Protein AF-A0A847F5Y8-F1 (afdb_monomer_lite)

pLDDT: mean 86.64, std 14.69, range [31.72, 96.12]

Sequence (113 aa):
MSTSSFIGTRRLPRYLLEEQERIAESARAFGLDFFDTIFEMVPYYQMSEIAAYEGFPIRYPHYRFGMEYERFRKSDEYGLSRIYELVINNNPGVAYLLEGNSLVDQKLVMAHV

Structure (mmCIF, N/CA/C/O backbone):
data_AF-A0A847F5Y8-F1
#
_entry.id   AF-A0A847F5Y8-F1
#
loop_
_atom_site.group_PDB
_atom_site.id
_atom_site.type_symbol
_atom_site.label_atom_id
_atom_site.label_alt_id
_atom_site.label_comp_id
_atom_site.label_asym_id
_atom_site.label_entity_id
_atom_site.label_seq_id
_atom_site.pdbx_PDB_ins_code
_atom_site.Cartn_x
_atom_site.Cartn_y
_atom_site.Cartn_z
_atom_site.occupancy
_atom_site.B_iso_or_equiv
_atom_site.auth_seq_id
_atom_site.auth_comp_id
_atom_site.auth_asym_id
_atom_site.auth_atom_id
_atom_site.pdbx_PDB_model_num
ATOM 1 N N . MET A 1 1 ? -28.246 -19.322 -8.632 1.00 36.53 1 MET A N 1
ATOM 2 C CA . MET A 1 1 ? -27.219 -19.975 -9.470 1.00 36.53 1 MET A CA 1
ATOM 3 C C . MET A 1 1 ? -26.291 -18.885 -9.988 1.00 36.53 1 MET A C 1
ATOM 5 O O . MET A 1 1 ? -26.768 -18.001 -10.678 1.00 36.53 1 MET A O 1
ATOM 9 N N . SER A 1 2 ? -25.022 -18.954 -9.568 1.00 36.47 2 SER A N 1
ATOM 10 C CA . SER A 1 2 ? -23.845 -18.176 -9.996 1.00 36.47 2 SER A CA 1
ATOM 11 C C . SER A 1 2 ? -23.901 -16.640 -9.896 1.00 36.47 2 SER A C 1
ATOM 13 O O . SER A 1 2 ? -24.158 -15.938 -10.868 1.00 36.47 2 SER A O 1
ATOM 15 N N . THR A 1 3 ? -23.584 -16.109 -8.710 1.00 33.66 3 THR A N 1
ATOM 16 C CA . THR A 1 3 ? -22.953 -14.788 -8.588 1.00 33.66 3 THR A CA 1
ATOM 17 C C . THR A 1 3 ? -21.492 -14.928 -9.010 1.00 33.66 3 THR A C 1
ATOM 19 O O . THR A 1 3 ? -20.733 -15.697 -8.424 1.00 33.66 3 THR A O 1
ATOM 22 N N . SER A 1 4 ? -21.134 -14.225 -10.080 1.00 31.72 4 SER A N 1
ATOM 23 C CA . SER A 1 4 ? -19.819 -14.250 -10.714 1.00 31.72 4 SER A CA 1
ATOM 24 C C . SER A 1 4 ? -18.719 -13.859 -9.718 1.00 31.72 4 SER A C 1
ATOM 26 O O . SER A 1 4 ? -18.598 -12.699 -9.329 1.00 31.72 4 SER A O 1
ATOM 28 N N . SER A 1 5 ? -17.933 -14.840 -9.279 1.00 39.72 5 SER A N 1
ATOM 29 C CA . SER A 1 5 ? -16.734 -14.665 -8.462 1.00 39.72 5 SER A CA 1
ATOM 30 C C . SER A 1 5 ? -15.563 -14.272 -9.368 1.00 39.72 5 SER A C 1
ATOM 32 O O . SER A 1 5 ? -14.856 -15.138 -9.880 1.00 39.72 5 SER A O 1
ATOM 34 N N . PHE A 1 6 ? -15.385 -12.973 -9.595 1.00 41.34 6 PHE A N 1
ATOM 35 C CA . PHE A 1 6 ? -14.256 -12.404 -10.345 1.00 41.34 6 PHE A CA 1
ATOM 36 C C . PHE A 1 6 ? -13.505 -11.353 -9.508 1.00 41.34 6 PHE A C 1
ATOM 38 O O . PHE A 1 6 ? -13.150 -10.286 -9.991 1.00 41.34 6 PHE A O 1
ATOM 45 N N . ILE A 1 7 ? -13.264 -11.666 -8.234 1.00 50.25 7 ILE A N 1
ATOM 46 C CA . ILE A 1 7 ? -12.264 -10.987 -7.402 1.00 50.25 7 ILE A CA 1
ATOM 47 C C . ILE A 1 7 ? -11.219 -12.050 -7.061 1.00 50.25 7 ILE A C 1
ATOM 49 O O . ILE A 1 7 ? -11.565 -13.156 -6.635 1.00 50.25 7 ILE A O 1
ATOM 53 N N . GLY A 1 8 ? -9.968 -11.769 -7.416 1.00 43.56 8 GLY A N 1
ATOM 54 C CA . GLY A 1 8 ? -8.887 -12.736 -7.542 1.00 43.56 8 GLY A CA 1
ATOM 55 C C . GLY A 1 8 ? -8.632 -13.550 -6.275 1.00 43.56 8 GLY A C 1
ATOM 56 O O . GLY A 1 8 ? -8.689 -13.079 -5.148 1.00 43.56 8 GLY A O 1
ATOM 57 N N . THR A 1 9 ? -8.286 -14.814 -6.472 1.00 47.19 9 THR A N 1
ATOM 58 C CA . THR A 1 9 ? -8.041 -15.844 -5.453 1.00 47.19 9 THR A CA 1
ATOM 59 C C . THR A 1 9 ? -6.787 -15.626 -4.588 1.00 47.19 9 THR A C 1
ATOM 61 O O . THR A 1 9 ? -6.337 -16.567 -3.930 1.00 47.19 9 THR A O 1
ATOM 64 N N . ARG A 1 10 ? -6.201 -14.423 -4.543 1.00 55.50 10 ARG A N 1
ATOM 65 C CA . ARG A 1 10 ? -5.037 -14.126 -3.692 1.00 55.50 10 ARG A CA 1
ATOM 66 C C . ARG A 1 10 ? -5.495 -13.610 -2.336 1.00 55.50 10 ARG A C 1
ATOM 68 O O . ARG A 1 10 ? -5.452 -12.422 -2.043 1.00 55.50 10 ARG A O 1
ATOM 75 N N . ARG A 1 11 ? -5.941 -14.549 -1.499 1.00 69.94 11 ARG A N 1
ATOM 76 C CA . ARG A 1 11 ? -6.223 -14.274 -0.086 1.00 69.94 11 ARG A CA 1
ATOM 77 C C . ARG A 1 11 ? -4.952 -13.765 0.595 1.00 69.94 11 ARG A C 1
ATOM 79 O O . ARG A 1 11 ? -3.883 -14.344 0.396 1.00 69.94 11 ARG A O 1
ATOM 86 N N . LEU A 1 12 ? -5.093 -12.722 1.414 1.00 83.69 12 LEU A N 1
ATOM 87 C CA . LEU A 1 12 ? -4.065 -12.288 2.359 1.00 83.69 12 LEU A CA 1
ATOM 88 C C . LEU A 1 12 ? -3.450 -13.500 3.075 1.00 83.69 12 LEU A C 1
ATOM 90 O O . LEU A 1 12 ? -4.185 -14.384 3.534 1.00 83.69 12 LEU A O 1
ATOM 94 N N . PRO A 1 13 ? -2.117 -13.545 3.216 1.00 89.12 13 PRO A N 1
ATOM 95 C CA . PRO A 1 13 ? -1.469 -14.472 4.121 1.00 89.12 13 PRO A CA 1
ATOM 96 C C . PRO A 1 13 ? -2.090 -14.402 5.517 1.00 89.12 13 PRO A C 1
ATOM 98 O O . PRO A 1 13 ? -2.432 -13.326 6.003 1.00 89.12 13 PRO A O 1
ATOM 101 N N . ARG A 1 14 ? -2.179 -15.552 6.193 1.00 88.81 14 ARG A N 1
ATOM 102 C CA . ARG A 1 14 ? -2.823 -15.659 7.511 1.00 88.81 14 ARG A CA 1
ATOM 103 C C . ARG A 1 14 ? -2.297 -14.644 8.528 1.00 88.81 14 ARG A C 1
ATOM 105 O O . ARG A 1 14 ? -3.086 -14.063 9.257 1.00 88.81 14 ARG A O 1
ATOM 112 N N . TYR A 1 15 ? -0.988 -14.402 8.542 1.00 90.12 15 TYR A N 1
ATOM 113 C CA . TYR A 1 15 ? -0.393 -13.445 9.472 1.00 90.12 15 TYR A CA 1
ATOM 114 C C . TYR A 1 15 ? -0.870 -12.003 9.229 1.00 90.12 15 TYR A C 1
ATOM 116 O O . TYR A 1 15 ? -0.980 -11.249 10.183 1.00 90.12 15 TYR A O 1
ATOM 124 N N . LEU A 1 16 ? -1.194 -11.613 7.988 1.00 92.25 16 LEU A N 1
ATOM 125 C CA . LEU A 1 16 ? -1.769 -10.293 7.708 1.00 92.25 16 LEU A CA 1
ATOM 126 C C . LEU A 1 16 ? -3.258 -10.237 8.040 1.00 92.25 16 LEU A C 1
ATOM 128 O O . LEU A 1 16 ? -3.720 -9.193 8.473 1.00 92.25 16 LEU A O 1
ATOM 132 N N . LEU A 1 17 ? -3.999 -11.341 7.902 1.00 91.44 17 LEU A N 1
ATOM 133 C CA . LEU A 1 17 ? -5.393 -11.403 8.365 1.00 91.44 17 LEU A CA 1
ATOM 134 C C . LEU A 1 17 ? -5.486 -11.163 9.877 1.00 91.44 17 LEU A C 1
ATOM 136 O O . LEU A 1 17 ? -6.306 -10.372 10.329 1.00 91.44 17 LEU A O 1
ATOM 140 N N . GLU A 1 18 ? -4.600 -11.792 10.648 1.00 92.94 18 GLU A N 1
ATOM 141 C CA . GLU A 1 18 ? -4.530 -11.592 12.101 1.00 92.94 18 GLU A CA 1
ATOM 142 C C . GLU A 1 18 ? -4.194 -10.131 12.455 1.00 92.94 18 GLU A C 1
ATOM 144 O O . GLU A 1 18 ? -4.751 -9.567 13.396 1.00 92.94 18 GLU A O 1
ATOM 149 N N . GLU A 1 19 ? -3.322 -9.478 11.682 1.00 94.06 19 GLU A N 1
ATOM 150 C CA . GLU A 1 19 ? -3.018 -8.056 11.871 1.00 94.06 19 GLU A CA 1
ATOM 151 C C . GLU A 1 19 ? -4.162 -7.135 11.414 1.00 94.06 19 GLU A C 1
ATOM 153 O O . GLU A 1 19 ? -4.420 -6.134 12.081 1.00 94.06 19 GLU A O 1
ATOM 158 N N . GLN A 1 20 ? -4.902 -7.488 10.358 1.00 93.19 20 GLN A N 1
ATOM 159 C CA . GLN A 1 20 ? -6.111 -6.776 9.927 1.00 93.19 20 GLN A CA 1
ATOM 160 C C . GLN A 1 20 ? -7.143 -6.722 11.055 1.00 93.19 20 GLN A C 1
ATOM 162 O O . GLN A 1 20 ? -7.667 -5.654 11.371 1.00 93.19 20 GLN A O 1
ATOM 167 N N . GLU A 1 21 ? -7.413 -7.867 11.683 1.00 93.12 21 GLU A N 1
ATOM 168 C CA . GLU A 1 21 ? -8.361 -7.969 12.793 1.00 93.12 21 GLU A CA 1
ATOM 169 C C . GLU A 1 21 ? -7.913 -7.124 13.991 1.00 93.12 21 GLU A C 1
ATOM 171 O O . GLU A 1 21 ? -8.720 -6.378 14.547 1.00 93.12 21 GLU A O 1
ATOM 176 N N . ARG A 1 22 ? -6.620 -7.167 14.342 1.00 95.12 22 ARG A N 1
ATOM 177 C CA . ARG A 1 22 ? -6.041 -6.363 15.435 1.00 95.12 22 ARG A CA 1
ATOM 178 C C . ARG A 1 22 ? -6.137 -4.860 15.188 1.00 95.12 22 ARG A C 1
ATOM 180 O O . ARG A 1 22 ? -6.446 -4.103 16.112 1.00 95.12 22 ARG A O 1
ATOM 187 N N . ILE A 1 23 ? -5.855 -4.421 13.962 1.00 94.75 23 ILE A N 1
ATOM 188 C CA . ILE A 1 23 ? -5.952 -3.010 13.566 1.00 94.75 23 ILE A CA 1
ATOM 189 C C . ILE A 1 23 ? -7.415 -2.564 13.625 1.00 94.75 23 ILE A C 1
ATOM 191 O O . ILE A 1 23 ? -7.713 -1.544 14.246 1.00 94.75 23 ILE A O 1
ATOM 195 N N . ALA A 1 24 ? -8.335 -3.358 13.071 1.00 93.25 24 ALA A N 1
ATOM 196 C CA . ALA A 1 24 ? -9.764 -3.060 13.087 1.0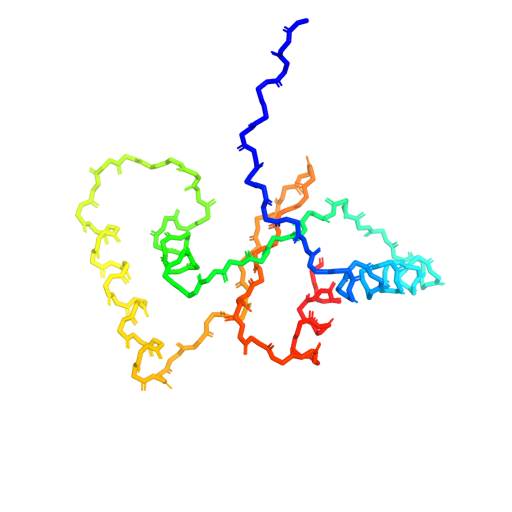0 93.25 24 ALA A CA 1
ATOM 197 C C . ALA A 1 24 ? -10.336 -3.006 14.514 1.00 93.25 24 ALA A C 1
ATOM 199 O O . ALA A 1 24 ? -11.117 -2.112 14.835 1.00 93.25 24 ALA A O 1
ATOM 200 N N . GLU A 1 25 ? -9.943 -3.934 15.391 1.00 95.38 25 GLU A N 1
ATOM 201 C CA . GLU A 1 25 ? -10.327 -3.917 16.807 1.00 95.38 25 GLU A CA 1
ATOM 202 C C . GLU A 1 25 ? -9.815 -2.656 17.508 1.00 95.38 25 GLU A C 1
ATOM 204 O O . GLU A 1 25 ? -10.582 -1.980 18.196 1.00 95.38 25 GLU A O 1
ATOM 209 N N . SER A 1 26 ? -8.553 -2.293 17.271 1.00 95.38 26 SER A N 1
ATOM 210 C CA . SER A 1 26 ? -7.964 -1.069 17.818 1.00 95.38 26 SER A CA 1
ATOM 211 C C . SER A 1 26 ? -8.718 0.173 17.335 1.00 95.38 26 SER A C 1
ATOM 213 O O . SER A 1 26 ? -9.112 1.003 18.150 1.00 95.38 26 SER A O 1
ATOM 215 N N . ALA A 1 27 ? -8.991 0.284 16.033 1.00 95.00 27 ALA A N 1
ATOM 216 C CA . ALA A 1 27 ? -9.724 1.409 15.454 1.00 95.00 27 ALA A CA 1
ATOM 217 C C . ALA A 1 27 ? -11.136 1.552 16.052 1.00 95.00 27 ALA A C 1
ATOM 219 O O . ALA A 1 27 ? -11.530 2.652 16.449 1.00 95.00 27 ALA A O 1
ATOM 220 N N . ARG A 1 28 ? -11.866 0.439 16.219 1.00 94.88 28 ARG A N 1
ATOM 221 C CA . ARG A 1 28 ? -13.178 0.436 16.892 1.00 94.88 28 ARG A CA 1
ATOM 222 C C . ARG A 1 28 ? -13.076 0.827 18.366 1.00 94.88 28 ARG A C 1
ATOM 224 O O . ARG A 1 28 ? -13.946 1.543 18.855 1.00 94.88 28 ARG A O 1
ATOM 231 N N . ALA A 1 29 ? -12.025 0.405 19.073 1.00 96.12 29 ALA A N 1
ATOM 232 C CA . ALA A 1 29 ? -11.792 0.795 20.465 1.00 96.12 29 ALA A CA 1
ATOM 233 C C . ALA A 1 29 ? -11.543 2.309 20.618 1.00 96.12 29 ALA A C 1
ATOM 235 O O . ALA A 1 29 ? -11.937 2.894 21.626 1.00 96.12 29 ALA A O 1
ATOM 236 N N . PHE A 1 30 ? -10.957 2.955 19.603 1.00 95.94 30 PHE A N 1
ATOM 237 C CA . PHE A 1 30 ? -10.836 4.416 19.518 1.00 95.94 30 PHE A CA 1
ATOM 238 C C . PHE A 1 30 ? -12.117 5.123 19.034 1.00 95.94 30 PHE A C 1
ATOM 240 O O . PHE A 1 30 ? -12.143 6.351 18.974 1.00 95.94 30 PHE A O 1
ATOM 247 N N . GLY A 1 31 ? -13.183 4.380 18.719 1.00 95.06 31 GLY A N 1
ATOM 248 C CA . GLY A 1 31 ? -14.458 4.930 18.252 1.00 95.06 31 GLY A CA 1
ATOM 249 C C . GLY A 1 31 ? -14.434 5.424 16.804 1.00 95.06 31 GLY A C 1
ATOM 250 O O . GLY A 1 31 ? -15.248 6.274 16.448 1.00 95.06 31 GLY A O 1
ATOM 251 N N . LEU A 1 32 ? -13.503 4.929 15.983 1.00 94.00 32 LEU A N 1
ATOM 252 C CA . LEU A 1 32 ? -13.435 5.258 14.561 1.00 94.00 32 LEU A CA 1
ATOM 253 C C . LEU A 1 32 ? -14.467 4.451 13.764 1.00 94.00 32 LEU A C 1
ATOM 255 O O . LEU A 1 32 ? -14.691 3.271 14.039 1.00 94.00 32 LEU A O 1
ATOM 259 N N . ASP A 1 33 ? -15.053 5.098 12.759 1.00 90.94 33 ASP A N 1
ATOM 260 C CA . ASP A 1 33 ? -15.938 4.490 11.765 1.00 90.94 33 ASP A CA 1
AT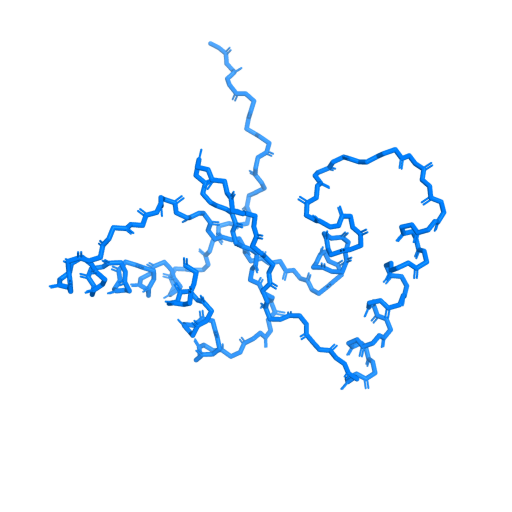OM 261 C C . ASP A 1 33 ? -15.209 4.443 10.417 1.00 90.94 33 ASP A C 1
ATOM 263 O O . ASP A 1 33 ? -14.639 5.446 9.981 1.00 90.94 33 ASP A O 1
ATOM 267 N N . PHE A 1 34 ? -15.179 3.272 9.789 1.00 89.62 34 PHE A N 1
ATOM 268 C CA . PHE A 1 34 ? -14.450 3.012 8.550 1.00 89.62 34 PHE A CA 1
ATOM 269 C C . PHE A 1 34 ? -15.186 1.960 7.718 1.00 89.62 34 PHE A C 1
ATOM 271 O O . PHE A 1 34 ? -15.929 1.132 8.248 1.00 89.62 34 PHE A O 1
ATOM 278 N N . PHE A 1 35 ? -14.999 2.004 6.399 1.00 90.06 35 PHE A N 1
ATOM 279 C CA . PHE A 1 35 ? -15.616 1.032 5.500 1.00 90.06 35 PHE A CA 1
ATOM 280 C C . PHE A 1 35 ? -14.979 -0.351 5.640 1.00 90.06 35 PHE A C 1
ATOM 282 O O . PHE A 1 35 ? -13.816 -0.486 6.017 1.00 90.06 35 PHE A O 1
ATOM 289 N N . ASP A 1 36 ? -15.732 -1.387 5.271 1.00 89.62 36 ASP A N 1
ATOM 290 C CA . ASP A 1 36 ? -15.155 -2.715 5.097 1.00 89.62 36 ASP A CA 1
ATOM 291 C C . ASP A 1 36 ? -14.121 -2.666 3.964 1.00 89.62 36 ASP A C 1
ATOM 293 O O . ASP A 1 36 ? -14.465 -2.398 2.810 1.00 89.62 36 ASP A O 1
ATOM 297 N N . THR A 1 37 ? -12.857 -2.930 4.297 1.00 90.69 37 THR A N 1
ATOM 298 C CA . THR A 1 37 ? -11.740 -2.901 3.346 1.00 90.69 37 THR A CA 1
ATOM 299 C C . THR A 1 37 ? -11.263 -4.313 3.027 1.00 90.69 37 THR A C 1
ATOM 301 O O . THR A 1 37 ? -10.902 -5.097 3.909 1.00 90.69 37 THR A O 1
ATOM 304 N N . ILE A 1 38 ? -11.237 -4.633 1.736 1.00 91.19 38 ILE A N 1
ATOM 305 C CA . ILE A 1 38 ? -10.697 -5.873 1.186 1.00 91.19 38 ILE A CA 1
ATOM 306 C C . ILE A 1 38 ? -9.234 -5.619 0.832 1.00 91.19 38 ILE A C 1
ATOM 308 O O . ILE A 1 38 ? -8.950 -4.823 -0.062 1.00 91.19 38 ILE A O 1
ATOM 312 N N . PHE A 1 39 ? -8.310 -6.302 1.509 1.00 92.44 39 PHE A N 1
ATOM 313 C CA . PHE A 1 39 ? -6.895 -6.235 1.150 1.00 92.44 39 PHE A CA 1
ATOM 314 C C . PHE A 1 39 ? -6.502 -7.383 0.213 1.00 92.44 39 PHE A C 1
ATOM 316 O O . PHE A 1 39 ? -6.860 -8.543 0.433 1.00 92.44 39 PHE A O 1
ATOM 323 N N . GLU A 1 40 ? -5.718 -7.068 -0.812 1.00 91.12 40 GLU A N 1
ATOM 324 C CA . GLU A 1 40 ? -5.201 -8.036 -1.777 1.00 91.12 40 GLU A CA 1
ATOM 325 C C . GLU A 1 40 ? -3.692 -7.892 -1.934 1.00 91.12 40 GLU A C 1
ATOM 327 O O . GLU A 1 40 ? -3.181 -6.811 -2.203 1.00 91.12 40 GLU A O 1
ATOM 332 N N . MET A 1 41 ? -2.964 -9.000 -1.809 1.00 92.19 41 MET A N 1
ATOM 333 C CA . MET A 1 41 ? -1.524 -9.014 -2.061 1.00 92.19 41 MET A CA 1
ATOM 334 C C . MET A 1 41 ? -1.251 -9.150 -3.556 1.00 92.19 41 MET A C 1
ATOM 336 O O . MET A 1 41 ? -1.637 -10.150 -4.176 1.00 92.19 41 MET A O 1
ATOM 340 N N . VAL A 1 42 ? -0.527 -8.184 -4.116 1.00 92.31 42 VAL A N 1
ATOM 341 C CA . VAL A 1 42 ? -0.187 -8.144 -5.537 1.00 92.31 42 VAL A CA 1
ATOM 342 C C . VAL A 1 42 ? 1.326 -8.075 -5.755 1.00 92.31 42 VAL A C 1
ATOM 344 O O . VAL A 1 42 ? 2.033 -7.355 -5.049 1.00 92.31 42 VAL A O 1
ATOM 347 N N . PRO A 1 43 ? 1.852 -8.801 -6.751 1.00 91.44 43 PRO A N 1
ATOM 348 C CA . PRO A 1 43 ? 3.238 -8.693 -7.155 1.00 91.44 43 PRO A CA 1
ATOM 349 C C . PRO A 1 43 ? 3.476 -7.352 -7.839 1.00 91.44 43 PRO A C 1
ATOM 351 O O . PRO A 1 43 ? 2.563 -6.715 -8.367 1.00 91.44 43 PRO A O 1
ATOM 354 N N . TYR A 1 44 ? 4.741 -6.960 -7.901 1.00 89.56 44 TYR A N 1
ATOM 355 C CA . TYR A 1 44 ? 5.146 -5.670 -8.439 1.00 89.56 44 TYR A CA 1
ATOM 356 C C . TYR A 1 44 ? 4.640 -5.361 -9.863 1.00 89.56 44 TYR A C 1
ATOM 358 O O . TYR A 1 44 ? 4.173 -4.251 -10.136 1.00 89.56 44 TYR A O 1
ATOM 366 N N . TYR A 1 45 ? 4.679 -6.338 -10.776 1.00 89.50 45 TYR A N 1
ATOM 367 C CA . TYR A 1 45 ? 4.180 -6.132 -12.139 1.00 89.50 45 TYR A CA 1
ATOM 368 C C . TYR A 1 45 ? 2.679 -5.819 -12.145 1.00 89.50 45 TYR A C 1
ATOM 370 O O . TYR A 1 45 ? 2.251 -4.921 -12.861 1.00 89.50 45 TYR A O 1
ATOM 378 N N . GLN A 1 46 ? 1.898 -6.493 -11.299 1.00 91.56 46 GLN A N 1
ATOM 379 C CA . GLN A 1 46 ? 0.457 -6.285 -11.210 1.00 91.56 46 GLN A CA 1
ATOM 380 C C . GLN A 1 46 ? 0.137 -4.956 -10.519 1.00 91.56 46 GLN A C 1
ATOM 382 O O . GLN A 1 46 ? -0.762 -4.248 -10.956 1.00 91.56 46 GLN A O 1
ATOM 387 N N . MET A 1 47 ? 0.914 -4.558 -9.505 1.00 92.81 47 MET A N 1
ATOM 388 C CA . MET A 1 47 ? 0.813 -3.214 -8.922 1.00 92.81 47 MET A CA 1
ATOM 389 C C . MET A 1 47 ? 1.026 -2.134 -9.991 1.00 92.81 47 MET A C 1
ATOM 391 O O . MET A 1 47 ? 0.254 -1.183 -10.082 1.00 92.81 47 MET A O 1
ATOM 395 N N . SER A 1 48 ? 2.035 -2.313 -10.848 1.00 93.12 48 SER A N 1
ATOM 396 C CA . SER A 1 48 ? 2.323 -1.391 -11.951 1.00 93.12 48 SER A CA 1
ATOM 397 C C . SER A 1 48 ? 1.201 -1.361 -12.993 1.00 93.12 48 SER A C 1
ATOM 399 O O . SER A 1 48 ? 0.875 -0.292 -13.506 1.00 93.12 48 SER A O 1
ATOM 401 N N . GLU A 1 49 ? 0.584 -2.507 -13.299 1.00 91.88 49 GLU A N 1
ATOM 402 C CA . GLU A 1 49 ? -0.594 -2.586 -14.176 1.00 91.88 49 GLU A CA 1
ATOM 403 C C . GLU A 1 49 ? -1.771 -1.808 -13.584 1.00 91.88 49 GLU A C 1
ATOM 405 O O . GLU A 1 49 ? -2.328 -0.934 -14.246 1.00 91.88 49 GLU A O 1
ATOM 410 N N . ILE A 1 50 ? -2.115 -2.067 -12.322 1.00 92.12 50 ILE A N 1
ATOM 411 C CA . ILE A 1 50 ? -3.238 -1.405 -11.650 1.00 92.12 50 ILE A CA 1
ATOM 412 C C . ILE A 1 50 ? -2.988 0.108 -11.567 1.00 92.12 50 ILE A C 1
ATOM 414 O O . ILE A 1 50 ? -3.883 0.897 -11.880 1.00 92.12 50 ILE A O 1
ATOM 418 N N . ALA A 1 51 ? -1.767 0.527 -11.226 1.00 92.31 51 ALA A N 1
ATOM 419 C CA . ALA A 1 51 ? -1.379 1.934 -11.175 1.00 92.31 51 ALA A CA 1
ATOM 420 C C . ALA A 1 51 ? -1.461 2.615 -12.549 1.00 92.31 51 ALA A C 1
ATOM 422 O O . ALA A 1 51 ? -1.997 3.719 -12.658 1.00 92.31 51 ALA A O 1
ATOM 423 N N . ALA A 1 52 ? -1.008 1.950 -13.616 1.00 93.38 52 ALA A N 1
ATOM 424 C CA . ALA A 1 52 ? -1.109 2.469 -14.981 1.00 93.38 52 ALA A CA 1
ATOM 425 C C . ALA A 1 52 ? -2.567 2.667 -15.430 1.00 93.38 52 ALA A C 1
ATOM 427 O O . ALA A 1 52 ? -2.865 3.589 -16.192 1.00 93.38 52 ALA A O 1
ATOM 428 N N . TYR A 1 53 ? -3.479 1.831 -14.932 1.00 92.31 53 TYR A N 1
ATOM 429 C CA . TYR A 1 53 ? -4.920 1.947 -15.161 1.00 92.31 53 TYR A CA 1
ATOM 430 C C . TYR A 1 53 ? -5.629 2.843 -14.132 1.00 92.31 53 TYR A C 1
ATOM 432 O O . TYR A 1 53 ? -6.854 2.975 -14.183 1.00 92.31 53 TYR A O 1
ATOM 440 N N . GLU A 1 54 ? -4.880 3.496 -13.236 1.00 86.94 54 GLU A N 1
ATOM 441 C CA . GLU A 1 54 ? -5.390 4.356 -12.158 1.00 86.94 54 GLU A CA 1
ATOM 442 C C . GLU A 1 54 ? -6.428 3.629 -11.273 1.00 86.94 54 GLU A C 1
ATOM 444 O O . GLU A 1 54 ? -7.417 4.219 -10.845 1.00 86.94 54 GLU A O 1
ATOM 449 N N . GLY A 1 55 ? -6.244 2.324 -11.045 1.00 85.38 55 GLY A N 1
ATOM 450 C CA . GLY A 1 55 ? -7.134 1.500 -10.21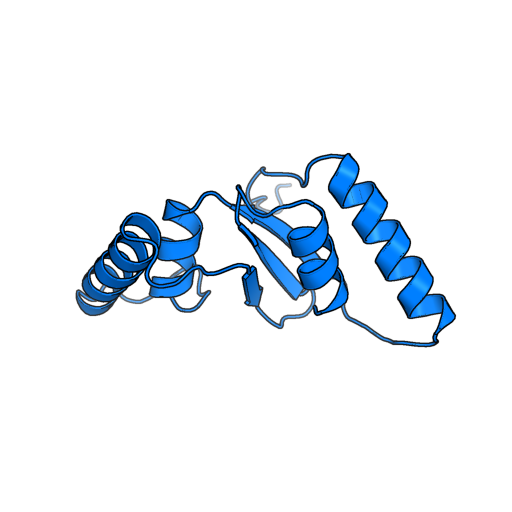8 1.00 85.38 55 GLY A CA 1
ATOM 451 C C . GLY A 1 55 ? -8.401 0.991 -10.914 1.00 85.38 55 GLY A C 1
ATOM 452 O O . GLY A 1 55 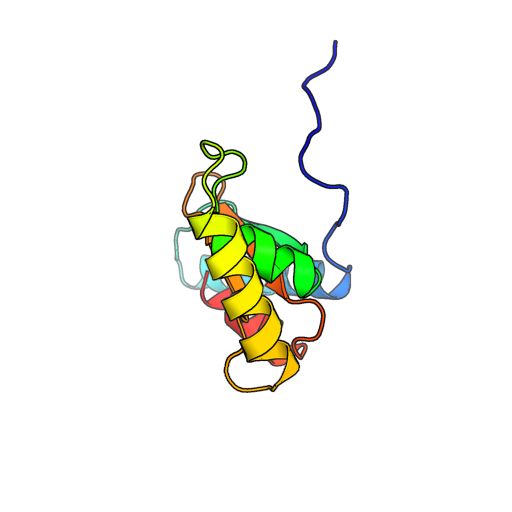? -9.172 0.253 -10.306 1.00 85.38 55 GLY A O 1
ATOM 453 N N . PHE A 1 56 ? -8.644 1.334 -12.181 1.00 85.25 56 PHE A N 1
ATOM 454 C CA . PHE A 1 56 ? -9.843 0.877 -12.889 1.00 85.25 56 PHE A CA 1
ATOM 455 C C . PHE A 1 56 ? -9.643 -0.514 -13.514 1.00 85.25 56 PHE A C 1
ATOM 457 O O . PHE A 1 56 ? -8.696 -0.686 -14.281 1.00 85.25 56 PHE A O 1
ATOM 464 N N . PRO A 1 57 ? -10.561 -1.481 -13.300 1.00 78.19 57 PRO A N 1
ATOM 465 C CA . PRO A 1 57 ? -10.441 -2.824 -13.881 1.00 78.19 57 PRO A CA 1
ATOM 466 C C . PRO A 1 57 ? -10.414 -2.841 -15.414 1.00 78.19 57 PRO A C 1
ATOM 468 O O . PRO A 1 57 ? -9.773 -3.693 -16.021 1.00 78.19 57 PRO A O 1
ATOM 471 N N . ILE A 1 58 ? -11.142 -1.917 -16.050 1.00 83.69 58 ILE A N 1
ATOM 472 C CA . ILE A 1 58 ? -11.225 -1.791 -17.506 1.00 83.69 58 ILE A CA 1
ATOM 473 C C . ILE A 1 58 ? -11.146 -0.3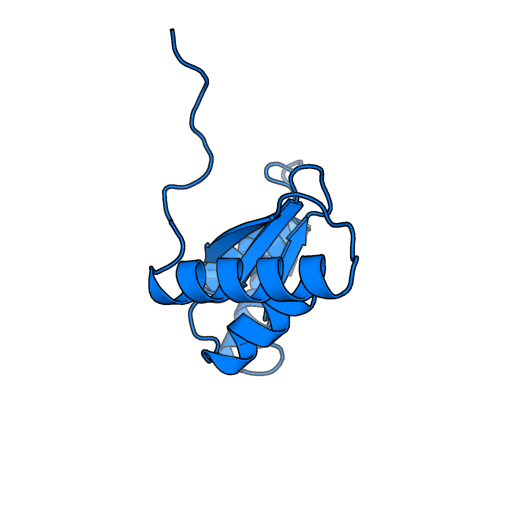10 -17.873 1.00 83.69 58 ILE A C 1
ATOM 475 O O . ILE A 1 58 ? -11.862 0.524 -17.315 1.00 83.69 58 ILE A O 1
ATOM 479 N N . ARG A 1 59 ? -10.308 0.004 -18.864 1.00 82.38 59 ARG A N 1
ATOM 480 C CA . ARG A 1 59 ? -10.258 1.305 -19.542 1.00 82.38 59 ARG A CA 1
ATOM 481 C C . ARG A 1 59 ? -10.333 1.127 -21.053 1.00 82.38 59 ARG A C 1
ATOM 483 O O . ARG A 1 59 ? -10.128 0.033 -21.574 1.00 82.38 59 ARG A O 1
ATOM 490 N N . TYR A 1 60 ? -10.625 2.217 -21.760 1.00 91.00 60 TYR A N 1
ATOM 491 C CA . TYR A 1 60 ? -10.524 2.234 -23.216 1.00 91.00 60 TYR A CA 1
ATOM 492 C C . TYR A 1 60 ? -9.070 1.948 -23.641 1.00 91.00 60 TYR A C 1
ATOM 494 O O . TYR A 1 60 ? -8.137 2.418 -22.986 1.00 91.00 60 TYR A O 1
ATOM 502 N N . PRO A 1 61 ? -8.843 1.184 -24.719 1.00 88.56 61 PRO A N 1
ATOM 503 C CA . PRO A 1 61 ? -7.497 0.817 -25.139 1.00 88.56 61 PRO A CA 1
ATOM 504 C C . PRO A 1 61 ? -6.756 2.049 -25.668 1.00 88.56 61 PRO A C 1
ATOM 506 O O . PRO A 1 61 ? -7.108 2.602 -26.709 1.00 88.56 61 PRO A O 1
ATOM 509 N N . HIS A 1 62 ? -5.726 2.492 -24.947 1.00 93.19 62 HIS A N 1
ATOM 510 C CA . HIS A 1 62 ? -4.937 3.661 -25.324 1.00 93.19 62 HIS A CA 1
ATOM 511 C C . HIS A 1 62 ? -3.457 3.466 -24.995 1.00 93.19 62 HIS A C 1
ATOM 513 O O . HIS A 1 62 ? -3.103 3.054 -23.891 1.00 93.19 62 HIS A O 1
ATOM 519 N N . TYR A 1 63 ? -2.581 3.822 -25.940 1.00 93.88 63 TYR A N 1
ATOM 520 C CA . TYR A 1 63 ? -1.132 3.598 -25.837 1.00 93.88 63 TYR A CA 1
ATOM 521 C C . TYR A 1 63 ? -0.498 4.258 -24.600 1.00 93.88 63 TYR A C 1
ATOM 523 O O . TYR A 1 63 ? 0.482 3.748 -24.061 1.00 93.88 63 TYR A O 1
ATOM 531 N N . ARG A 1 64 ? -1.085 5.367 -24.118 1.00 94.44 64 ARG A N 1
ATOM 532 C CA . ARG A 1 64 ? -0.667 6.062 -22.886 1.00 94.44 64 ARG A CA 1
ATOM 533 C C . ARG A 1 64 ? -0.552 5.107 -21.697 1.00 94.44 64 ARG A C 1
ATOM 535 O O . ARG A 1 64 ? 0.405 5.225 -20.948 1.00 94.44 64 ARG A O 1
ATOM 542 N N . PHE A 1 65 ? -1.476 4.160 -21.535 1.00 93.38 65 PHE A N 1
ATOM 543 C CA . PHE A 1 65 ? -1.451 3.239 -20.393 1.00 93.38 65 PHE A CA 1
ATOM 544 C C . PHE A 1 65 ? -0.272 2.265 -20.462 1.00 93.38 65 PHE A C 1
ATOM 546 O O . PHE A 1 65 ? 0.357 2.001 -19.446 1.00 93.38 65 PHE A O 1
ATOM 553 N N . GLY A 1 66 ? 0.097 1.808 -21.663 1.00 93.44 66 GLY A N 1
ATOM 554 C CA . GLY A 1 66 ? 1.316 1.017 -21.856 1.00 93.44 66 GLY A CA 1
ATOM 555 C C . GLY A 1 66 ? 2.588 1.819 -21.558 1.00 93.44 66 GLY A C 1
ATOM 556 O O . GLY A 1 66 ? 3.512 1.305 -20.935 1.00 93.44 66 GLY A O 1
ATOM 557 N N . MET A 1 67 ? 2.615 3.102 -21.939 1.00 94.94 67 MET A N 1
ATOM 558 C CA . MET A 1 67 ? 3.729 4.003 -21.613 1.00 94.94 67 MET A CA 1
ATOM 559 C C . MET A 1 67 ? 3.860 4.249 -20.104 1.00 94.94 67 MET A C 1
ATOM 561 O O . MET A 1 67 ? 4.975 4.246 -19.583 1.00 94.94 67 MET A O 1
ATOM 565 N N . GLU A 1 68 ? 2.743 4.446 -19.398 1.00 94.12 68 GLU A N 1
ATOM 566 C CA . GLU A 1 68 ? 2.739 4.608 -17.939 1.00 94.12 68 GLU A CA 1
ATOM 567 C C . GLU A 1 68 ? 3.141 3.316 -17.224 1.00 94.12 68 GLU A C 1
ATOM 569 O O . GLU A 1 68 ? 3.957 3.364 -16.308 1.00 94.12 68 GLU A O 1
ATOM 574 N N . TYR A 1 69 ? 2.665 2.158 -17.688 1.00 94.19 69 TYR A N 1
ATOM 575 C CA . TYR A 1 69 ? 3.110 0.864 -17.171 1.00 94.19 69 TYR A CA 1
ATOM 576 C C . TYR A 1 69 ? 4.630 0.705 -17.274 1.00 94.19 69 TYR A C 1
ATOM 578 O O . TYR A 1 69 ? 5.284 0.400 -16.280 1.00 94.19 69 TYR A O 1
ATOM 586 N N . GLU A 1 70 ? 5.212 0.978 -18.446 1.00 94.00 70 GLU A N 1
ATOM 587 C CA . GLU A 1 70 ? 6.663 0.894 -18.634 1.00 94.00 70 GLU A CA 1
ATOM 588 C C . GLU A 1 70 ? 7.428 1.881 -17.749 1.00 94.00 70 GLU A C 1
ATOM 590 O O . GLU A 1 70 ? 8.514 1.556 -17.264 1.00 94.00 70 GLU A O 1
ATOM 595 N N . ARG A 1 71 ? 6.871 3.076 -17.515 1.00 93.06 71 ARG A N 1
ATOM 596 C CA . ARG A 1 71 ? 7.442 4.051 -16.581 1.00 93.06 71 ARG A CA 1
ATOM 597 C C . ARG A 1 71 ? 7.444 3.493 -15.162 1.00 93.06 71 ARG A C 1
ATOM 599 O O . ARG A 1 71 ? 8.505 3.476 -14.546 1.00 93.06 71 ARG A O 1
ATOM 606 N N . PHE A 1 72 ? 6.299 3.031 -14.658 1.00 92.62 72 PHE A N 1
ATOM 607 C CA . PHE A 1 72 ? 6.204 2.479 -13.307 1.00 92.62 72 PHE A CA 1
ATOM 608 C C . PHE A 1 72 ? 7.128 1.283 -13.144 1.00 92.62 72 PHE A C 1
ATOM 610 O O . PHE A 1 72 ? 7.990 1.331 -12.273 1.00 92.62 72 PHE A O 1
ATOM 617 N N . ARG A 1 73 ? 7.039 0.306 -14.058 1.00 92.00 73 ARG A N 1
ATOM 618 C CA . ARG A 1 73 ? 7.831 -0.927 -14.051 1.00 92.00 73 ARG A CA 1
ATOM 619 C C . ARG A 1 73 ? 9.334 -0.649 -13.968 1.00 92.00 73 ARG A C 1
ATOM 621 O O . ARG A 1 73 ? 10.022 -1.273 -13.163 1.00 92.00 73 ARG A O 1
ATOM 628 N N . LYS A 1 74 ? 9.844 0.299 -14.758 1.00 92.19 74 LYS A N 1
ATOM 629 C CA . LYS A 1 74 ? 11.263 0.687 -14.722 1.00 92.19 74 LYS A CA 1
ATOM 630 C C . LYS A 1 74 ? 11.627 1.445 -13.454 1.00 92.19 74 LYS A C 1
ATOM 632 O O . LYS A 1 74 ? 12.717 1.243 -12.929 1.00 92.19 74 LYS A O 1
ATOM 637 N N . SER A 1 75 ? 10.749 2.319 -12.967 1.00 90.44 75 SER A N 1
ATOM 638 C CA . SER A 1 75 ? 11.044 3.112 -11.778 1.00 90.44 75 SER A CA 1
ATOM 639 C C . SER A 1 75 ? 11.267 2.252 -10.536 1.00 90.44 75 SER A C 1
ATOM 641 O O . SER A 1 75 ? 12.203 2.561 -9.807 1.00 90.44 75 SER A O 1
ATOM 643 N N . ASP A 1 76 ? 10.507 1.179 -10.289 1.00 87.19 76 ASP A N 1
ATOM 644 C CA . ASP A 1 76 ? 10.841 0.274 -9.169 1.00 87.19 76 ASP A CA 1
ATOM 645 C C . ASP A 1 76 ? 11.901 -0.781 -9.511 1.00 87.19 76 ASP A C 1
ATOM 647 O O . ASP A 1 76 ? 12.730 -1.054 -8.646 1.00 87.19 76 ASP A O 1
ATOM 651 N N . GLU A 1 77 ? 12.034 -1.228 -10.771 1.00 88.19 77 GLU A N 1
ATOM 652 C CA . GLU A 1 77 ? 13.161 -2.087 -11.188 1.00 88.19 77 GLU A CA 1
ATOM 653 C C . GLU A 1 77 ? 14.521 -1.415 -10.920 1.00 88.19 77 GLU A C 1
ATOM 655 O O . GLU A 1 77 ? 15.461 -2.057 -10.452 1.00 88.19 77 GLU A O 1
ATOM 660 N N . TYR A 1 78 ? 14.616 -0.102 -11.152 1.00 90.81 78 TYR A N 1
ATOM 661 C CA . TYR A 1 78 ? 15.802 0.701 -10.836 1.00 90.81 78 TYR A CA 1
ATOM 662 C C . TYR A 1 78 ? 15.807 1.273 -9.408 1.00 90.81 78 TYR A C 1
ATOM 664 O O . TYR A 1 78 ? 16.723 2.018 -9.059 1.00 90.81 78 TYR A O 1
ATOM 672 N N . GLY A 1 79 ? 14.803 0.966 -8.582 1.00 87.19 79 GLY A N 1
ATOM 673 C CA . GLY A 1 79 ? 14.706 1.445 -7.200 1.00 87.19 79 GLY A CA 1
ATOM 674 C C . GLY A 1 79 ? 14.520 2.961 -7.050 1.00 87.19 79 GLY A C 1
ATOM 675 O O . GLY A 1 79 ? 14.836 3.514 -6.000 1.00 87.19 79 GLY A O 1
ATOM 676 N N . LEU A 1 80 ? 14.027 3.647 -8.084 1.00 89.50 80 LEU A N 1
ATOM 677 C CA . LEU A 1 80 ? 13.791 5.096 -8.103 1.00 89.50 80 LEU A CA 1
ATOM 678 C C . LEU A 1 80 ? 12.503 5.497 -7.373 1.00 89.50 80 LEU A C 1
ATOM 680 O O . LEU A 1 80 ? 12.438 6.572 -6.781 1.00 89.50 80 LEU A O 1
ATOM 684 N N . SER A 1 81 ? 11.466 4.661 -7.427 1.00 84.62 81 SER A N 1
ATOM 685 C CA . SER A 1 81 ? 10.201 4.888 -6.718 1.00 84.62 81 SER A CA 1
ATOM 686 C C . SER A 1 81 ? 9.500 3.567 -6.465 1.00 84.62 81 SER A C 1
ATOM 688 O O . SER A 1 81 ? 9.443 2.772 -7.392 1.00 84.62 81 SER A O 1
ATOM 690 N N . ARG A 1 82 ? 8.893 3.372 -5.292 1.00 83.19 82 ARG A N 1
ATOM 691 C CA . ARG A 1 82 ? 8.126 2.166 -4.953 1.00 83.19 82 ARG A CA 1
ATOM 692 C C . ARG A 1 82 ? 6.697 2.520 -4.556 1.00 83.19 82 ARG A C 1
ATOM 694 O O . ARG A 1 82 ? 6.489 3.430 -3.758 1.00 83.19 82 ARG A O 1
ATOM 701 N N . ILE A 1 83 ? 5.733 1.774 -5.088 1.00 89.88 83 ILE A N 1
ATOM 702 C CA . ILE A 1 83 ? 4.321 1.865 -4.703 1.00 89.88 83 ILE A CA 1
ATOM 703 C C . ILE A 1 83 ? 4.089 0.867 -3.568 1.00 89.88 83 ILE A C 1
ATOM 705 O O . ILE A 1 83 ? 4.096 -0.337 -3.806 1.00 89.88 83 ILE A O 1
ATOM 709 N N . TYR A 1 84 ? 3.917 1.354 -2.340 1.00 88.75 84 TYR A N 1
ATOM 710 C CA . TYR A 1 84 ? 3.637 0.486 -1.189 1.00 88.75 84 TYR A CA 1
ATOM 711 C C . TYR A 1 84 ? 2.227 -0.103 -1.253 1.00 88.75 84 TYR A C 1
ATOM 713 O O . TYR A 1 84 ? 2.035 -1.277 -0.931 1.00 88.75 84 TYR A O 1
ATOM 721 N N . GLU A 1 85 ? 1.276 0.710 -1.710 1.00 91.81 85 GLU A N 1
ATOM 722 C CA . GLU A 1 85 ? -0.145 0.404 -1.745 1.00 91.81 85 GLU A CA 1
ATOM 723 C C . GLU A 1 85 ? -0.849 1.119 -2.901 1.00 91.81 85 GLU A C 1
ATOM 725 O O . GLU A 1 85 ? -0.381 2.149 -3.395 1.00 91.81 85 GLU A O 1
ATOM 730 N N . LEU A 1 86 ? -2.011 0.599 -3.287 1.00 93.12 86 LEU A N 1
ATOM 731 C CA . LEU A 1 86 ? -2.977 1.317 -4.112 1.00 93.12 86 LEU A CA 1
ATOM 732 C C . LEU A 1 86 ? -4.376 1.083 -3.553 1.00 93.12 86 LEU A C 1
ATOM 734 O O . LEU A 1 86 ? -4.792 -0.062 -3.394 1.00 93.12 86 LEU A O 1
ATOM 738 N N . VAL A 1 87 ? -5.109 2.163 -3.286 1.00 92.69 87 VAL A N 1
ATOM 739 C CA . VAL A 1 87 ? -6.423 2.103 -2.636 1.00 92.69 87 VAL A CA 1
ATOM 740 C C . VAL A 1 87 ? -7.506 2.618 -3.571 1.00 92.69 87 VAL A C 1
ATOM 742 O O . VAL A 1 87 ? -7.426 3.725 -4.104 1.00 92.69 87 VAL A O 1
ATOM 745 N N . ILE A 1 88 ? -8.552 1.817 -3.732 1.00 91.06 88 ILE A N 1
ATOM 746 C CA . ILE A 1 88 ? -9.808 2.205 -4.359 1.00 91.06 88 ILE A CA 1
ATOM 747 C C . ILE A 1 88 ? -10.798 2.495 -3.235 1.00 91.06 88 ILE A C 1
ATOM 749 O O . ILE A 1 88 ? -11.300 1.584 -2.574 1.00 91.06 88 ILE A O 1
ATOM 753 N N . ASN A 1 89 ? -11.081 3.780 -3.036 1.00 87.69 89 ASN A N 1
ATOM 754 C CA . ASN A 1 89 ? -12.002 4.252 -2.008 1.00 87.69 89 ASN A CA 1
ATOM 755 C C . ASN A 1 89 ? -13.462 4.050 -2.450 1.00 87.69 89 ASN A C 1
ATOM 757 O O . ASN A 1 89 ? -14.109 4.955 -2.979 1.00 87.69 89 ASN A O 1
ATOM 761 N N . ASN A 1 90 ? -13.944 2.821 -2.295 1.00 86.75 90 ASN A N 1
ATOM 762 C CA . ASN A 1 90 ? -15.316 2.405 -2.558 1.00 86.75 90 ASN A CA 1
ATOM 763 C C . ASN A 1 90 ? -15.937 1.816 -1.275 1.00 86.75 90 ASN A C 1
ATOM 765 O O . ASN A 1 90 ? -15.265 1.711 -0.254 1.00 86.75 90 ASN A O 1
ATOM 769 N N . ASN A 1 91 ? -17.214 1.430 -1.313 1.00 85.81 91 ASN A N 1
ATOM 770 C CA . ASN A 1 91 ? -17.850 0.653 -0.251 1.00 85.81 91 ASN A CA 1
ATOM 771 C C . ASN A 1 91 ? -18.338 -0.702 -0.817 1.00 85.81 91 ASN A C 1
ATOM 773 O O . ASN A 1 91 ? -19.336 -0.717 -1.548 1.00 85.81 91 ASN A O 1
ATOM 777 N N . PRO A 1 92 ? -17.643 -1.829 -0.552 1.00 89.19 92 PRO A N 1
ATOM 778 C CA . PRO A 1 92 ? -16.420 -1.956 0.252 1.00 89.19 92 PRO A CA 1
ATOM 779 C C . PRO A 1 92 ? -15.188 -1.342 -0.432 1.00 89.19 92 PRO A C 1
ATOM 781 O O . PRO A 1 92 ? -15.132 -1.250 -1.667 1.00 89.19 92 PRO A O 1
ATOM 784 N N . GLY A 1 93 ? -14.213 -0.929 0.379 1.00 89.69 93 GLY A N 1
ATOM 785 C CA . GLY A 1 93 ? -12.923 -0.417 -0.076 1.00 89.69 93 GLY A CA 1
ATOM 786 C C . GLY A 1 93 ? -12.040 -1.561 -0.561 1.00 89.69 93 GLY A C 1
ATOM 787 O O . GLY A 1 93 ? -12.153 -2.684 -0.072 1.00 89.69 93 GLY A O 1
ATOM 788 N N . VAL A 1 94 ? -11.164 -1.301 -1.530 1.00 90.75 94 VAL A N 1
ATOM 789 C CA . VAL A 1 94 ? -10.207 -2.307 -2.022 1.00 90.75 94 VAL A CA 1
ATOM 790 C C . VAL A 1 94 ? -8.805 -1.734 -1.939 1.00 90.75 94 VAL A C 1
ATOM 792 O O . VAL A 1 94 ? -8.536 -0.687 -2.523 1.00 90.75 94 VAL A O 1
ATOM 795 N N . ALA A 1 95 ? -7.916 -2.418 -1.228 1.00 93.00 95 ALA A N 1
ATOM 796 C CA . ALA A 1 95 ? -6.539 -1.998 -1.025 1.00 93.00 95 ALA A CA 1
ATOM 797 C C . ALA A 1 95 ? -5.573 -3.078 -1.517 1.00 93.00 95 ALA A C 1
ATOM 799 O O . ALA A 1 95 ? -5.555 -4.206 -1.025 1.00 93.00 95 ALA A O 1
ATOM 800 N N . TYR A 1 96 ? -4.746 -2.726 -2.492 1.00 93.12 96 TYR A N 1
ATOM 801 C CA . TYR A 1 96 ? -3.704 -3.596 -3.015 1.00 93.12 96 TYR A CA 1
ATOM 802 C C . TYR A 1 96 ? -2.409 -3.362 -2.243 1.00 93.12 96 TYR A C 1
ATOM 804 O O . TYR A 1 96 ? -1.933 -2.233 -2.152 1.00 93.12 96 TYR A O 1
ATOM 812 N N . LEU A 1 97 ? -1.833 -4.436 -1.715 1.00 94.00 97 LEU A N 1
ATOM 813 C CA . LEU A 1 97 ? -0.600 -4.465 -0.938 1.00 94.00 97 LEU A CA 1
ATOM 814 C C . LEU A 1 97 ? 0.536 -5.044 -1.786 1.00 94.00 97 LEU A C 1
ATOM 816 O O . LEU A 1 97 ? 0.383 -6.115 -2.378 1.00 94.00 97 LEU A O 1
ATOM 820 N N . LEU A 1 98 ? 1.693 -4.381 -1.827 1.00 93.31 98 LEU A N 1
ATOM 821 C CA . LEU A 1 98 ? 2.832 -4.866 -2.611 1.00 93.31 98 LEU A CA 1
ATOM 822 C C . LEU A 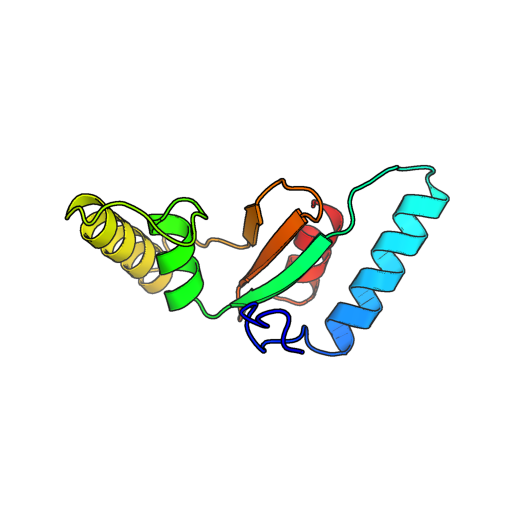1 98 ? 3.500 -6.103 -1.971 1.00 93.31 98 LEU A C 1
ATOM 824 O O . LEU A 1 98 ? 3.942 -6.081 -0.818 1.00 93.31 98 LEU A O 1
ATOM 828 N N . GLU A 1 99 ? 3.635 -7.179 -2.747 1.00 88.44 99 GLU A N 1
ATOM 829 C CA . GLU A 1 99 ? 4.404 -8.381 -2.407 1.00 88.44 99 GLU A CA 1
ATOM 830 C C . GLU A 1 99 ? 5.903 -8.044 -2.349 1.00 88.44 99 GLU A C 1
ATOM 832 O O . GLU A 1 99 ? 6.539 -7.795 -3.370 1.00 88.44 99 GLU A O 1
ATOM 837 N N . GLY A 1 100 ? 6.459 -8.000 -1.135 1.00 86.50 100 GLY A N 1
ATOM 838 C CA . GLY A 1 100 ? 7.857 -7.629 -0.878 1.00 86.50 100 GLY A CA 1
ATOM 839 C C . GLY A 1 100 ? 8.042 -6.487 0.125 1.00 86.50 100 GLY A C 1
ATOM 840 O O . GLY A 1 100 ? 9.169 -6.246 0.559 1.00 86.50 100 GLY A O 1
ATOM 841 N N . ASN A 1 101 ? 6.963 -5.811 0.528 1.00 91.00 101 ASN A N 1
ATOM 842 C CA . ASN A 1 101 ? 6.993 -4.893 1.669 1.00 91.00 101 ASN A CA 1
ATOM 843 C C . ASN A 1 101 ? 7.322 -5.646 2.967 1.00 91.00 101 ASN A C 1
ATOM 845 O O . ASN A 1 101 ? 6.951 -6.814 3.134 1.00 91.00 101 ASN A O 1
ATOM 849 N N . SER A 1 102 ? 7.994 -4.972 3.906 1.00 93.62 102 SER A N 1
ATOM 850 C CA . SER A 1 102 ? 8.229 -5.548 5.232 1.00 93.62 102 SER A CA 1
ATOM 851 C C . SER A 1 102 ? 6.911 -5.680 6.002 1.00 93.62 102 SER A C 1
ATOM 853 O O . SER A 1 102 ? 5.931 -5.000 5.706 1.00 93.62 102 SER A O 1
ATOM 855 N N . LEU A 1 103 ? 6.873 -6.528 7.035 1.00 93.50 103 LEU A N 1
ATOM 856 C CA . LEU A 1 103 ? 5.679 -6.660 7.879 1.00 93.50 103 LEU A CA 1
ATOM 857 C C . LEU A 1 103 ? 5.258 -5.317 8.499 1.00 93.50 103 LEU A C 1
ATOM 859 O O . LEU A 1 103 ? 4.069 -5.049 8.637 1.00 93.50 103 LEU A O 1
ATOM 863 N N . VAL A 1 104 ? 6.230 -4.480 8.871 1.00 94.38 104 VAL A N 1
ATOM 864 C CA . VAL A 1 104 ? 5.961 -3.159 9.451 1.00 94.38 104 VAL A CA 1
ATOM 865 C C . VAL A 1 104 ? 5.311 -2.245 8.418 1.00 94.38 104 VAL A C 1
ATOM 867 O O . VAL A 1 104 ? 4.314 -1.608 8.741 1.00 94.38 104 VAL A O 1
ATOM 870 N N . ASP A 1 105 ? 5.813 -2.241 7.182 1.00 94.62 105 ASP A N 1
ATOM 871 C CA . ASP A 1 105 ? 5.233 -1.441 6.098 1.00 94.62 105 ASP A CA 1
ATOM 872 C C . ASP A 1 105 ? 3.803 -1.893 5.794 1.00 94.62 105 ASP A C 1
ATOM 874 O O . ASP A 1 105 ? 2.911 -1.061 5.691 1.00 94.62 105 ASP A O 1
ATOM 878 N N . GLN A 1 106 ? 3.555 -3.208 5.739 1.00 94.56 106 GLN A N 1
ATOM 879 C CA . GLN A 1 106 ? 2.203 -3.735 5.529 1.00 94.56 106 GLN A CA 1
ATOM 880 C C . GLN A 1 106 ? 1.246 -3.295 6.634 1.00 94.56 106 GLN A C 1
ATOM 882 O O . GLN A 1 106 ? 0.138 -2.852 6.357 1.00 94.56 106 GLN A O 1
ATOM 887 N N . LYS A 1 107 ? 1.677 -3.369 7.897 1.00 94.69 107 LYS A N 1
ATOM 888 C CA . LYS A 1 107 ? 0.858 -2.915 9.025 1.00 94.69 107 LYS A CA 1
ATOM 889 C C . LYS A 1 107 ? 0.603 -1.412 8.991 1.00 94.69 107 LYS A C 1
ATOM 891 O O . LYS A 1 107 ? -0.488 -0.987 9.352 1.00 94.69 107 LYS A O 1
ATOM 896 N N . LEU A 1 108 ? 1.597 -0.624 8.584 1.00 94.44 108 LEU A N 1
ATOM 897 C CA . LEU A 1 108 ? 1.464 0.824 8.456 1.00 94.44 108 LEU A CA 1
ATOM 898 C C . LEU A 1 108 ? 0.428 1.183 7.387 1.00 94.44 108 LEU A C 1
ATOM 900 O O . LEU A 1 108 ? -0.475 1.961 7.670 1.00 94.44 108 LEU A O 1
ATOM 904 N N . VAL A 1 109 ? 0.532 0.566 6.208 1.00 93.00 109 VAL A N 1
ATOM 905 C CA . VAL A 1 109 ? -0.432 0.681 5.104 1.00 93.00 109 VAL A CA 1
ATOM 906 C C . VAL A 1 109 ? -1.833 0.289 5.584 1.00 93.00 109 VAL A C 1
ATOM 908 O O . VAL A 1 109 ? -2.771 1.067 5.494 1.00 93.00 109 VAL A O 1
ATOM 911 N N . MET A 1 110 ? -1.980 -0.894 6.184 1.00 93.81 110 MET A N 1
ATOM 912 C CA . MET A 1 110 ? -3.281 -1.397 6.640 1.00 93.81 110 MET A CA 1
ATOM 913 C C . MET A 1 110 ? -3.928 -0.542 7.732 1.00 93.81 110 MET A C 1
ATOM 915 O O . MET A 1 110 ? -5.142 -0.582 7.878 1.00 93.81 110 MET A O 1
ATOM 919 N N . ALA A 1 111 ? -3.135 0.184 8.522 1.00 93.44 111 ALA A N 1
ATOM 920 C CA . ALA A 1 111 ? -3.640 1.121 9.523 1.00 93.44 111 ALA A CA 1
ATOM 921 C C . ALA A 1 111 ? -3.902 2.526 8.958 1.00 93.44 111 ALA A C 1
ATOM 923 O O . ALA A 1 111 ? -4.613 3.307 9.586 1.00 93.44 111 ALA A O 1
ATOM 924 N N . HIS A 1 112 ? -3.288 2.867 7.824 1.00 90.75 112 HIS A N 1
ATOM 925 C CA . HIS A 1 112 ? -3.513 4.123 7.116 1.00 90.75 112 HIS A CA 1
ATOM 926 C C . HIS A 1 112 ? -4.860 4.124 6.380 1.00 90.75 112 HIS A C 1
ATOM 928 O O . HIS A 1 112 ? -5.531 5.162 6.381 1.00 90.75 112 HIS A O 1
ATOM 934 N N . VAL A 1 113 ? -5.197 3.003 5.738 1.00 85.50 113 VAL A N 1
ATOM 935 C CA . VAL A 1 113 ? -6.401 2.815 4.911 1.00 85.50 113 VAL A CA 1
ATOM 936 C C . VAL A 1 113 ? -7.649 2.626 5.760 1.00 85.50 113 VAL A C 1
ATOM 938 O O . VAL A 1 113 ? -8.657 3.297 5.444 1.00 85.50 113 VAL A O 1
#

Secondary structure (DSSP, 8-state):
------S-S----HHHHHHHHHHHHHHHHTT-----EEEEEE-HHHHHHHHHTTT-S-----HHHHHHHHHHHHHHHTTS----EEEE-SSSEEEEEETT--HHHHHHHHHH-

Foldseek 3Di:
DDPDPPDDPQADDPVVVVLLVVLVVVCVVVVHDDAAEDEGEDEQLVVLLCVLVVNDPDDDDDVSSVVSSVVSSVCVVVPNDDDQWRWDPDRRIYIYGYDPDDPVSSSVSSNVD

Radius of gyration: 15.52 Å; chains: 1; bounding box: 43×26×46 Å